Protein AF-G4XTR2-F1 (afdb_monomer_lite)

InterPro domains:
  IPR006477 Variant antigen yir/bir/cir [PF06022] (1-162)
  IPR006477 Variant antigen yir/bir/cir [TIGR01590] (1-118)

pLDDT: mean 75.17, std 20.01, range [33.59, 96.31]

Sequence (164 aa):
NQYPEYGISNLDDFHNTYIKDIKETTDIEGYNAYMDFIEKKQDMMNMDIKDMSKFYASLKSLCDMQTKIDANKSNCASYLEDAQKFVDEYEKLNENYDTKGVSYKKILSTLFNDYDRLRKKCNNFQSFLSMKITQSYVQDSDVTSSSSSIGRKLIPVFLAFAIS

Foldseek 3Di:
DDDPPQPCFFQVSVCVPPPPPPPPDPDPPVVVVVVVVCVVCVVRRPDGVVLVVLCVQLVVLLVVLVVVCVVVVNPNVVSVVSLVSNLVSLVVLCVVVVPDDPSSVVVSLVSVVSSVVSCVSNPHPPPDRPDPPPPPNPPPDPDDDDDDDDDDDDDPPDPDDDDD

Organism: Plasmodium chabaudi chabaudi (NCBI:txid31271)

Secondary structure (DSSP, 8-state):
-PPP-----BHHHHIIIIITT----S-HHHHHHHHHHHHHTHHHHTSBHHHHHHTHHHHHHHHHHHHHHHHTTT-GGGGHHHHHHHHHHHHHHHTTGGGS-HHHHHHHHHHHHHHHHHHHHTT--TTT------GGGGSSS-----------------------

Radius of gyration: 22.76 Å; chains: 1; bounding box: 59×58×71 Å

Structure (mmCIF, N/CA/C/O backbone):
data_AF-G4XTR2-F1
#
_entry.id   AF-G4XTR2-F1
#
loop_
_atom_site.group_PDB
_atom_site.id
_atom_site.type_symbol
_atom_site.label_atom_id
_atom_site.label_alt_id
_atom_site.label_comp_id
_atom_site.label_asym_id
_atom_site.label_entity_id
_atom_site.label_seq_id
_atom_site.pdbx_PDB_ins_code
_atom_site.Cartn_x
_atom_site.Cartn_y
_atom_site.Cartn_z
_atom_site.occupancy
_atom_site.B_iso_or_equiv
_atom_site.auth_seq_id
_atom_site.auth_comp_id
_atom_site.auth_asym_id
_atom_site.auth_atom_id
_atom_site.pdbx_PDB_model_num
ATOM 1 N N . ASN A 1 1 ? 6.887 8.924 -36.329 1.00 35.88 1 ASN A N 1
ATOM 2 C CA . ASN A 1 1 ? 7.778 8.126 -35.467 1.00 35.88 1 ASN A CA 1
ATOM 3 C C . ASN A 1 1 ? 6.994 7.585 -34.294 1.00 35.88 1 ASN A C 1
ATOM 5 O O . ASN A 1 1 ? 6.711 8.320 -33.360 1.00 35.88 1 ASN A O 1
ATOM 9 N N . GLN A 1 2 ? 6.568 6.330 -34.429 1.00 43.69 2 GLN A N 1
ATOM 10 C CA . GLN A 1 2 ? 5.968 5.521 -33.374 1.00 43.69 2 GLN A CA 1
ATOM 11 C C . GLN A 1 2 ? 7.081 5.163 -32.386 1.00 43.69 2 GLN A C 1
ATOM 13 O O . GLN A 1 2 ? 8.040 4.498 -32.774 1.00 43.69 2 GLN A O 1
ATOM 18 N N . TYR A 1 3 ? 6.986 5.624 -31.142 1.00 49.31 3 TYR A N 1
ATOM 19 C CA . TYR A 1 3 ? 7.722 4.966 -30.068 1.00 49.31 3 TYR A CA 1
ATOM 20 C C . TYR A 1 3 ? 7.089 3.581 -29.882 1.00 49.31 3 TYR A C 1
ATOM 22 O O . TYR A 1 3 ? 5.857 3.503 -29.875 1.00 49.31 3 TYR A O 1
ATOM 30 N N . PRO A 1 4 ? 7.874 2.492 -29.790 1.00 48.47 4 PRO A N 1
ATOM 31 C CA . PRO A 1 4 ? 7.316 1.202 -29.419 1.00 48.47 4 PRO A CA 1
ATOM 32 C C . PRO A 1 4 ? 6.615 1.371 -28.072 1.00 48.47 4 PRO A C 1
ATOM 34 O O . PRO A 1 4 ? 7.153 2.009 -27.166 1.00 48.47 4 PRO A O 1
ATOM 37 N N . GLU A 1 5 ? 5.399 0.844 -27.968 1.00 55.62 5 GLU A N 1
ATOM 38 C CA . GLU A 1 5 ? 4.681 0.707 -26.707 1.00 55.62 5 GLU A CA 1
ATOM 39 C C . GLU A 1 5 ? 5.521 -0.236 -25.837 1.00 55.62 5 GLU A C 1
ATOM 41 O O . GLU A 1 5 ? 5.417 -1.459 -25.922 1.00 55.62 5 GLU A O 1
ATOM 46 N N . TYR A 1 6 ? 6.480 0.330 -25.100 1.00 62.03 6 TYR A N 1
ATOM 47 C CA . TYR A 1 6 ? 7.262 -0.410 -24.127 1.00 62.03 6 TYR A CA 1
ATOM 48 C C . TYR A 1 6 ? 6.249 -0.882 -23.094 1.00 62.03 6 TYR A C 1
ATOM 50 O O . TYR A 1 6 ? 5.636 -0.070 -22.402 1.00 62.03 6 TYR A O 1
ATOM 58 N N . GLY A 1 7 ? 5.990 -2.187 -23.069 1.00 78.19 7 GLY A N 1
ATOM 59 C CA . GLY A 1 7 ? 5.080 -2.793 -22.111 1.00 78.19 7 GLY A CA 1
ATOM 60 C C . GLY A 1 7 ? 5.688 -2.683 -20.722 1.00 78.19 7 GLY A C 1
ATOM 61 O O . GLY A 1 7 ? 6.358 -3.607 -20.283 1.00 78.19 7 GLY A O 1
ATOM 62 N N . ILE A 1 8 ? 5.492 -1.541 -20.062 1.00 88.69 8 ILE A N 1
ATOM 63 C CA . ILE A 1 8 ? 5.913 -1.309 -18.681 1.00 88.69 8 ILE A CA 1
ATOM 64 C C . ILE A 1 8 ? 5.133 -2.300 -17.825 1.00 88.69 8 ILE A C 1
ATOM 66 O O . ILE A 1 8 ? 3.930 -2.139 -17.606 1.00 88.69 8 ILE A O 1
ATOM 70 N N . SER A 1 9 ? 5.808 -3.358 -17.393 1.00 91.75 9 SER A N 1
ATOM 71 C CA . SER A 1 9 ? 5.190 -4.433 -16.621 1.00 91.75 9 SER A CA 1
ATOM 72 C C . SER A 1 9 ? 5.361 -4.222 -15.121 1.00 91.75 9 SER A C 1
ATOM 74 O O . SER A 1 9 ? 4.564 -4.723 -14.332 1.00 91.75 9 SER A O 1
ATOM 76 N N . ASN A 1 10 ? 6.373 -3.448 -14.727 1.00 92.56 10 ASN A N 1
ATOM 77 C CA . ASN A 1 10 ? 6.752 -3.197 -13.344 1.00 92.56 10 ASN A CA 1
ATOM 78 C C . ASN A 1 10 ? 7.486 -1.841 -13.208 1.00 92.56 10 ASN A C 1
ATOM 80 O O . ASN A 1 10 ? 7.651 -1.099 -14.181 1.00 92.56 10 ASN A O 1
ATOM 84 N N . LEU A 1 11 ? 7.894 -1.485 -11.987 1.00 91.25 11 LEU A N 1
ATOM 85 C CA . LEU A 1 11 ? 8.552 -0.204 -11.714 1.00 91.25 11 LEU A CA 1
ATOM 86 C C . LEU A 1 11 ? 10.024 -0.185 -12.156 1.00 91.25 11 LEU A C 1
ATOM 88 O O . LEU A 1 11 ? 10.530 0.888 -12.479 1.00 91.25 11 LEU A O 1
ATOM 92 N N . ASP A 1 12 ? 10.695 -1.337 -12.196 1.00 91.88 12 ASP A N 1
ATOM 93 C CA . ASP A 1 12 ? 12.059 -1.460 -12.725 1.00 91.88 12 ASP A CA 1
ATOM 94 C C . ASP A 1 12 ? 12.100 -1.148 -14.232 1.00 91.88 12 ASP A C 1
ATOM 96 O O . ASP A 1 12 ? 12.936 -0.361 -14.677 1.00 91.88 12 ASP A O 1
ATOM 100 N N . ASP A 1 13 ? 11.126 -1.640 -15.006 1.00 92.38 13 ASP A N 1
ATOM 101 C CA . ASP A 1 13 ? 10.960 -1.302 -16.426 1.00 92.38 13 ASP A CA 1
ATOM 102 C C . ASP A 1 13 ? 10.791 0.211 -16.609 1.00 92.38 13 ASP A C 1
ATOM 104 O O . ASP A 1 13 ? 11.450 0.825 -17.453 1.00 92.38 13 ASP A O 1
ATOM 108 N N . PHE A 1 14 ? 9.922 0.828 -15.799 1.00 90.06 14 PHE A N 1
ATOM 109 C CA . PHE A 1 14 ? 9.694 2.272 -15.826 1.00 90.06 14 PHE A CA 1
ATOM 110 C C . PHE A 1 14 ? 10.974 3.046 -15.489 1.00 90.06 14 PHE A C 1
ATOM 112 O O . PHE A 1 14 ? 11.350 3.973 -16.207 1.00 90.06 14 PHE A O 1
ATOM 119 N N . HIS A 1 15 ? 11.658 2.652 -14.414 1.00 89.44 15 HIS A N 1
ATOM 120 C CA . HIS A 1 15 ? 12.893 3.278 -13.959 1.00 89.44 15 HIS A CA 1
ATOM 121 C C . HIS A 1 15 ? 13.989 3.203 -15.030 1.00 89.44 15 HIS A C 1
ATOM 123 O O . HIS A 1 15 ? 14.560 4.233 -15.391 1.00 89.44 15 HIS A O 1
ATOM 129 N N . ASN A 1 16 ? 14.246 2.015 -15.581 1.00 89.69 16 ASN A N 1
ATOM 130 C CA . ASN A 1 16 ? 15.270 1.811 -16.603 1.00 89.69 16 ASN A CA 1
ATOM 131 C C . ASN A 1 16 ? 14.943 2.542 -17.912 1.00 89.69 16 ASN A C 1
ATOM 133 O O . ASN A 1 16 ? 15.855 3.032 -18.569 1.00 89.69 16 ASN A O 1
ATOM 137 N N . THR A 1 17 ? 13.662 2.634 -18.280 1.00 90.00 17 THR A N 1
ATOM 138 C CA . THR A 1 17 ? 13.241 3.267 -19.540 1.00 90.00 17 THR A CA 1
ATOM 139 C C . THR A 1 17 ? 13.265 4.790 -19.459 1.00 90.00 17 THR A C 1
ATOM 141 O O . THR A 1 17 ? 13.661 5.447 -20.419 1.00 90.00 17 THR A O 1
ATOM 144 N N . TYR A 1 18 ? 12.813 5.362 -18.339 1.00 86.88 18 TYR A N 1
ATOM 145 C CA . TYR A 1 18 ? 12.537 6.798 -18.264 1.00 86.88 18 TYR A CA 1
ATOM 146 C C . TYR A 1 18 ? 13.410 7.565 -17.283 1.00 86.88 18 TYR A C 1
ATOM 148 O O . TYR A 1 18 ? 13.540 8.766 -17.470 1.00 86.88 18 TYR A O 1
ATOM 156 N N . ILE A 1 19 ? 13.976 6.932 -16.248 1.00 86.19 19 ILE A N 1
ATOM 157 C CA . ILE A 1 19 ? 14.654 7.648 -15.153 1.00 86.19 19 ILE A CA 1
ATOM 158 C C . ILE A 1 19 ? 16.170 7.465 -15.183 1.00 86.19 19 ILE A C 1
ATOM 160 O O . ILE A 1 19 ? 16.897 8.444 -15.038 1.00 86.19 19 ILE A O 1
ATOM 164 N N . LYS A 1 20 ? 16.654 6.233 -15.360 1.00 84.06 20 LYS A N 1
ATOM 165 C CA . LYS A 1 20 ? 18.072 5.866 -15.211 1.00 84.06 20 LYS A CA 1
ATOM 166 C C . LYS A 1 20 ? 19.032 6.721 -16.044 1.00 84.06 20 LYS A C 1
ATOM 168 O O . LYS A 1 20 ? 20.135 7.018 -15.595 1.00 84.06 20 LYS A O 1
ATOM 173 N N . ASP A 1 21 ? 18.597 7.135 -17.232 1.00 78.69 21 ASP A N 1
ATOM 174 C CA . ASP A 1 21 ? 19.403 7.931 -18.160 1.00 78.69 21 ASP A CA 1
ATOM 175 C C . ASP A 1 21 ? 19.076 9.436 -18.122 1.00 78.69 21 ASP A C 1
ATOM 177 O O . ASP A 1 21 ? 19.620 10.201 -18.924 1.00 78.69 21 ASP A O 1
ATOM 181 N N . ILE A 1 22 ? 18.244 9.901 -17.175 1.00 78.19 22 ILE A N 1
ATOM 182 C CA . ILE A 1 22 ? 18.073 11.334 -16.885 1.00 78.19 22 ILE A CA 1
ATOM 183 C C . ILE A 1 22 ? 19.357 11.828 -16.206 1.00 78.19 22 ILE A C 1
ATOM 185 O O . ILE A 1 22 ? 19.448 11.976 -14.992 1.00 78.19 22 ILE A O 1
ATOM 189 N N . LYS A 1 23 ? 20.388 12.070 -17.013 1.00 62.62 23 LYS A N 1
ATOM 190 C CA . LYS A 1 23 ? 21.720 12.500 -16.570 1.00 62.62 23 LYS A CA 1
ATOM 191 C C . LYS A 1 23 ? 21.855 14.021 -16.420 1.00 62.62 23 LYS A C 1
ATOM 193 O O . LYS A 1 23 ? 22.968 14.532 -16.335 1.00 62.62 23 LYS A O 1
ATOM 198 N N . GLU A 1 24 ? 20.736 14.743 -16.391 1.00 64.81 24 GLU A N 1
ATOM 199 C CA . GLU A 1 24 ? 20.673 16.209 -16.309 1.00 64.81 24 GLU A CA 1
ATOM 200 C C . GLU A 1 24 ? 20.081 16.707 -14.982 1.00 64.81 24 GLU A C 1
ATOM 202 O O . GLU A 1 24 ? 19.228 17.593 -14.961 1.00 64.81 24 GLU A O 1
ATOM 207 N N . THR A 1 25 ? 20.524 16.177 -13.842 1.00 61.62 25 THR A N 1
ATOM 208 C CA . THR A 1 25 ? 20.221 16.825 -12.560 1.00 61.62 25 THR A CA 1
ATOM 209 C C . THR A 1 25 ? 21.447 17.573 -12.060 1.00 61.62 25 THR A C 1
ATOM 211 O O . THR A 1 25 ? 22.511 17.009 -11.821 1.00 61.62 25 THR A O 1
ATOM 214 N N . THR A 1 26 ? 21.287 18.879 -11.855 1.00 66.00 26 THR A N 1
ATOM 215 C CA . THR A 1 26 ? 22.239 19.735 -11.128 1.00 66.00 26 THR A CA 1
ATOM 216 C C . THR A 1 26 ? 22.457 19.278 -9.676 1.00 66.00 26 THR A C 1
ATOM 218 O O . THR A 1 26 ? 23.334 19.800 -8.997 1.00 66.00 26 THR A O 1
ATOM 221 N N . ASP A 1 27 ? 21.660 18.311 -9.211 1.00 82.19 27 ASP A N 1
ATOM 222 C CA . ASP A 1 27 ? 21.734 17.653 -7.911 1.00 82.19 27 ASP A CA 1
ATOM 223 C C . ASP A 1 27 ? 22.167 16.182 -8.068 1.00 82.19 27 ASP A C 1
ATOM 225 O O . ASP A 1 27 ? 21.360 15.288 -8.339 1.00 82.19 27 ASP A O 1
ATOM 229 N N . ILE A 1 28 ? 23.475 15.951 -7.935 1.00 83.88 28 ILE A N 1
ATOM 230 C CA . ILE A 1 28 ? 24.102 14.620 -7.992 1.00 83.88 28 ILE A CA 1
ATOM 231 C C . ILE A 1 28 ? 23.821 13.828 -6.705 1.00 83.88 28 ILE A C 1
ATOM 233 O O . ILE A 1 28 ? 23.720 12.602 -6.742 1.00 83.88 28 ILE A O 1
ATOM 237 N N . GLU A 1 29 ? 23.688 14.510 -5.564 1.00 87.81 29 GLU A N 1
ATOM 238 C CA . GLU A 1 29 ? 23.471 13.867 -4.266 1.00 87.81 29 GLU A CA 1
ATOM 239 C C . GLU A 1 29 ? 22.076 13.243 -4.200 1.00 87.81 29 GLU A C 1
ATOM 241 O O . GLU A 1 29 ? 21.947 12.061 -3.873 1.00 87.81 29 GLU A O 1
ATOM 246 N N . GLY A 1 30 ? 21.048 13.991 -4.614 1.00 86.50 30 GLY A N 1
ATOM 247 C CA . GLY A 1 30 ? 19.682 13.481 -4.721 1.00 86.50 30 GLY A CA 1
ATOM 248 C C . GLY A 1 30 ? 19.563 12.306 -5.694 1.00 86.50 30 GLY A C 1
ATOM 249 O O . GLY A 1 30 ? 18.902 11.313 -5.383 1.00 86.50 30 GLY A O 1
ATOM 250 N N . TYR A 1 31 ? 20.254 12.372 -6.838 1.00 85.69 31 TYR A N 1
ATOM 251 C CA . TYR A 1 31 ? 20.285 11.272 -7.805 1.00 85.69 31 TYR A CA 1
ATOM 252 C C . TYR A 1 31 ? 20.903 10.001 -7.207 1.00 85.69 31 TYR A C 1
ATOM 254 O O . TYR A 1 31 ? 20.300 8.931 -7.279 1.00 85.69 31 TYR A O 1
ATOM 262 N N . ASN A 1 32 ? 22.068 10.110 -6.562 1.00 87.50 32 ASN A N 1
ATOM 263 C CA . ASN A 1 32 ? 22.723 8.958 -5.941 1.00 87.50 32 ASN A CA 1
ATOM 264 C C . ASN A 1 32 ? 21.865 8.358 -4.818 1.00 87.50 32 ASN A C 1
ATOM 266 O O . ASN A 1 32 ? 21.692 7.144 -4.766 1.00 87.50 32 ASN A O 1
ATOM 270 N N . ALA A 1 33 ? 21.255 9.191 -3.968 1.00 90.62 33 ALA A N 1
ATOM 271 C CA . ALA A 1 33 ? 20.358 8.722 -2.912 1.00 90.62 33 ALA A CA 1
ATOM 272 C C . ALA A 1 33 ? 19.135 7.971 -3.470 1.00 90.62 33 ALA A C 1
ATOM 274 O O . ALA A 1 33 ? 18.691 6.974 -2.892 1.00 90.62 33 ALA A O 1
ATOM 275 N N . TYR A 1 34 ? 18.597 8.428 -4.602 1.00 89.62 34 TYR A N 1
ATOM 276 C CA . TYR A 1 34 ? 17.522 7.744 -5.310 1.00 89.62 34 TYR A CA 1
ATOM 277 C C . TYR A 1 34 ? 17.976 6.392 -5.884 1.00 89.62 34 TYR A C 1
ATOM 279 O O . TYR A 1 34 ? 17.297 5.389 -5.663 1.00 89.62 34 TYR A O 1
ATOM 287 N N . MET A 1 35 ? 19.128 6.338 -6.560 1.00 88.31 35 MET A N 1
ATOM 288 C CA . MET A 1 35 ? 19.676 5.088 -7.106 1.00 88.31 35 MET A CA 1
ATOM 289 C C . MET A 1 35 ? 19.954 4.057 -6.004 1.00 88.31 35 MET A C 1
ATOM 291 O O . MET A 1 35 ? 19.544 2.903 -6.125 1.00 88.31 35 MET A O 1
ATOM 295 N N . ASP A 1 36 ? 20.543 4.486 -4.887 1.00 92.00 36 ASP A N 1
ATOM 296 C CA . ASP A 1 36 ? 20.763 3.642 -3.708 1.00 92.00 36 ASP A CA 1
ATOM 297 C C . ASP A 1 36 ? 19.446 3.093 -3.136 1.00 92.00 36 ASP A C 1
ATOM 299 O O . ASP A 1 36 ? 19.387 1.976 -2.612 1.00 92.00 36 ASP A O 1
ATOM 303 N N . PHE A 1 37 ? 18.373 3.889 -3.179 1.00 91.50 37 PHE A N 1
ATOM 304 C CA . PHE A 1 37 ? 17.055 3.465 -2.712 1.00 91.50 37 PHE A CA 1
ATOM 305 C C . PHE A 1 37 ? 16.432 2.419 -3.641 1.00 91.50 37 PHE A C 1
ATOM 307 O O . PHE A 1 37 ? 15.902 1.419 -3.151 1.00 91.50 37 PHE A O 1
ATOM 314 N N . ILE A 1 38 ? 16.520 2.635 -4.956 1.00 91.06 38 ILE A N 1
ATOM 315 C CA . ILE A 1 38 ? 16.087 1.700 -6.006 1.00 91.06 38 ILE A CA 1
ATOM 316 C C . ILE A 1 38 ? 16.780 0.349 -5.820 1.00 91.06 38 ILE A C 1
ATOM 318 O O . ILE A 1 38 ? 16.104 -0.671 -5.678 1.00 91.06 38 ILE A O 1
ATOM 322 N N . GLU A 1 39 ? 18.107 0.342 -5.693 1.00 90.38 39 GLU A N 1
ATOM 323 C CA . GLU A 1 39 ? 18.893 -0.882 -5.512 1.00 90.38 39 GLU A CA 1
ATOM 324 C C . GLU A 1 39 ? 18.461 -1.664 -4.257 1.00 90.38 39 GLU A C 1
ATOM 326 O O . GLU A 1 39 ? 18.236 -2.873 -4.301 1.00 90.38 39 GLU A O 1
ATOM 331 N N . LYS A 1 40 ? 18.214 -0.970 -3.137 1.00 92.38 40 LYS A N 1
ATOM 332 C CA . LYS A 1 40 ? 17.742 -1.593 -1.882 1.00 92.38 40 LYS A CA 1
ATOM 333 C C . LYS A 1 40 ? 16.297 -2.098 -1.934 1.00 92.38 40 LYS A C 1
ATOM 335 O O . LYS A 1 40 ? 15.866 -2.810 -1.020 1.00 92.38 40 LYS A O 1
ATOM 340 N N . LYS A 1 41 ? 15.511 -1.689 -2.931 1.00 89.44 41 LYS A N 1
ATOM 341 C CA . LYS A 1 41 ? 14.081 -2.010 -3.063 1.00 89.44 41 LYS A CA 1
ATOM 342 C C . LYS A 1 41 ? 13.768 -2.847 -4.298 1.00 89.44 41 LYS A C 1
ATOM 344 O O . LYS A 1 41 ? 12.589 -3.017 -4.602 1.00 89.44 41 LYS A O 1
ATOM 349 N N . GLN A 1 42 ? 14.778 -3.432 -4.937 1.00 87.56 42 GLN A N 1
ATOM 350 C CA . GLN A 1 42 ? 14.654 -4.180 -6.189 1.00 87.56 42 GLN A CA 1
ATOM 351 C C . GLN A 1 42 ? 13.523 -5.229 -6.180 1.00 87.56 42 GLN A C 1
ATOM 353 O O . GLN A 1 42 ? 12.714 -5.274 -7.105 1.00 87.56 42 GLN A O 1
ATOM 358 N N . ASP A 1 43 ? 13.363 -5.987 -5.088 1.00 85.25 43 ASP A N 1
ATOM 359 C CA . ASP A 1 43 ? 12.277 -6.972 -4.928 1.00 85.25 43 ASP A CA 1
ATOM 360 C C . ASP A 1 43 ? 10.863 -6.377 -5.052 1.00 85.25 43 ASP A C 1
ATOM 362 O O . ASP A 1 43 ? 9.919 -7.067 -5.442 1.00 85.25 43 ASP A O 1
ATOM 366 N N . MET A 1 44 ? 10.688 -5.112 -4.661 1.00 89.12 44 MET A N 1
ATOM 367 C CA . MET A 1 44 ? 9.429 -4.379 -4.808 1.00 89.12 44 MET A CA 1
ATOM 368 C C . MET A 1 44 ? 9.309 -3.755 -6.198 1.00 89.12 44 MET A C 1
ATOM 370 O O . MET A 1 44 ? 8.200 -3.649 -6.709 1.00 89.12 44 MET A O 1
ATOM 374 N N . MET A 1 45 ? 10.426 -3.363 -6.815 1.00 90.50 45 MET A N 1
ATOM 375 C CA . MET A 1 45 ? 10.435 -2.759 -8.151 1.00 90.50 45 MET A CA 1
ATOM 376 C C . MET A 1 45 ? 10.051 -3.745 -9.246 1.00 90.50 45 MET A C 1
ATOM 378 O O . MET A 1 45 ? 9.359 -3.367 -10.185 1.00 90.50 45 MET A O 1
ATOM 382 N N . ASN A 1 46 ? 10.425 -5.010 -9.065 1.00 91.25 46 ASN A N 1
ATOM 383 C CA . ASN A 1 46 ? 10.102 -6.109 -9.973 1.00 91.25 46 ASN A CA 1
ATOM 384 C C . ASN A 1 46 ? 8.659 -6.627 -9.828 1.00 91.25 46 ASN A C 1
ATOM 386 O O . ASN A 1 46 ? 8.269 -7.567 -10.518 1.00 91.25 46 ASN A O 1
ATOM 390 N N . MET A 1 47 ? 7.861 -6.073 -8.908 1.00 91.50 47 MET A N 1
ATOM 391 C CA . MET A 1 47 ? 6.463 -6.471 -8.744 1.00 91.50 47 MET A CA 1
ATOM 392 C C . MET A 1 47 ? 5.633 -6.031 -9.951 1.00 91.50 47 MET A C 1
ATOM 394 O O . MET A 1 47 ? 5.725 -4.882 -10.377 1.00 91.50 47 MET A O 1
ATOM 398 N N . ASP A 1 48 ? 4.771 -6.926 -10.443 1.00 90.88 48 ASP A N 1
ATOM 399 C CA . ASP A 1 48 ? 3.826 -6.604 -11.513 1.00 90.88 48 ASP A CA 1
ATOM 400 C C . ASP A 1 48 ? 2.994 -5.369 -11.138 1.00 90.88 48 ASP A C 1
ATOM 402 O O . ASP A 1 48 ? 2.434 -5.270 -10.040 1.00 90.88 48 ASP A O 1
ATOM 406 N N . ILE A 1 49 ? 2.910 -4.412 -12.058 1.00 90.38 49 ILE A N 1
ATOM 407 C CA . ILE A 1 49 ? 2.260 -3.124 -11.827 1.00 90.38 49 ILE A CA 1
ATOM 408 C C . ILE A 1 49 ? 0.771 -3.276 -11.489 1.00 90.38 49 ILE A C 1
ATOM 410 O O . ILE A 1 49 ? 0.229 -2.475 -10.726 1.00 90.38 49 ILE A O 1
ATOM 414 N N . LYS A 1 50 ? 0.102 -4.330 -11.977 1.00 89.88 50 LYS A N 1
ATOM 415 C CA . LYS A 1 50 ? -1.286 -4.643 -11.613 1.00 89.88 50 LYS A CA 1
ATOM 416 C C . LYS A 1 50 ? -1.370 -5.092 -10.165 1.00 89.88 50 LYS A C 1
ATOM 418 O O . LYS A 1 50 ? -2.285 -4.661 -9.469 1.00 89.88 50 LYS A O 1
ATOM 423 N N . ASP A 1 51 ? -0.434 -5.910 -9.690 1.00 90.75 51 ASP A N 1
ATOM 424 C CA . ASP A 1 51 ? -0.376 -6.295 -8.278 1.00 90.75 51 ASP A CA 1
ATOM 425 C C . ASP A 1 51 ? -0.026 -5.104 -7.384 1.00 90.75 51 ASP A C 1
ATOM 427 O O . ASP A 1 51 ? -0.682 -4.901 -6.362 1.00 90.75 51 ASP A O 1
ATOM 431 N N . MET A 1 52 ? 0.920 -4.262 -7.805 1.00 90.75 52 MET A N 1
ATOM 432 C CA . MET A 1 52 ? 1.288 -3.047 -7.080 1.00 90.75 52 MET A CA 1
ATOM 433 C C . MET A 1 52 ? 0.115 -2.055 -6.989 1.00 90.75 52 MET A C 1
ATOM 435 O O . MET A 1 52 ? -0.131 -1.479 -5.928 1.00 90.75 52 MET A O 1
ATOM 439 N N . SER A 1 53 ? -0.665 -1.901 -8.065 1.00 91.56 53 SER A N 1
ATOM 440 C CA . SER A 1 53 ? -1.811 -0.981 -8.105 1.00 91.56 53 SER A CA 1
ATOM 441 C C . SER A 1 53 ? -2.913 -1.321 -7.095 1.00 91.56 53 SER A C 1
ATOM 443 O O . SER A 1 53 ? -3.606 -0.420 -6.623 1.00 91.56 53 SER A O 1
ATOM 445 N N . LYS A 1 54 ? -3.041 -2.595 -6.691 1.00 93.00 54 LYS A N 1
ATOM 446 C CA . LYS A 1 54 ? -4.052 -3.036 -5.714 1.00 93.00 54 LYS A CA 1
ATOM 447 C C . LYS A 1 54 ? -3.871 -2.347 -4.361 1.00 93.00 54 LYS A C 1
ATOM 449 O O . LYS A 1 54 ? -4.852 -2.021 -3.703 1.00 93.00 54 LYS A O 1
ATOM 454 N N . PHE A 1 55 ? -2.630 -2.063 -3.967 1.00 94.69 55 PHE A N 1
ATOM 455 C CA . PHE A 1 55 ? -2.320 -1.440 -2.678 1.00 94.69 55 PHE A CA 1
ATOM 456 C C . PHE A 1 55 ? -2.689 0.045 -2.596 1.00 94.69 55 PHE A C 1
ATOM 458 O O . PHE A 1 55 ? -2.739 0.596 -1.495 1.00 94.69 55 PHE A O 1
ATO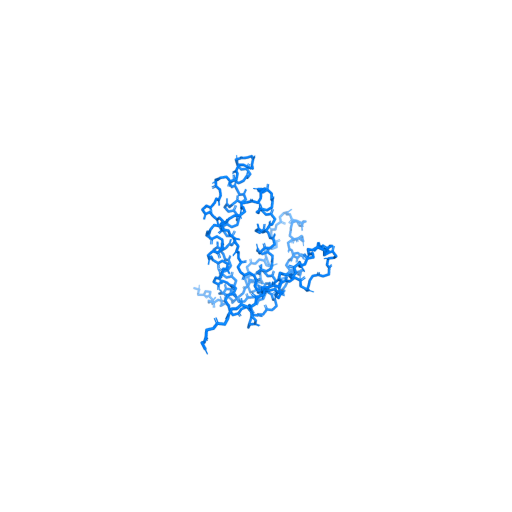M 465 N N . TYR A 1 56 ? -2.933 0.706 -3.733 1.00 95.44 56 TYR A N 1
ATOM 466 C CA . TYR A 1 56 ? -3.114 2.155 -3.781 1.00 95.44 56 TYR A CA 1
ATOM 467 C C . TYR A 1 56 ? -4.292 2.630 -2.927 1.00 95.44 56 TYR A C 1
ATOM 469 O O . TYR A 1 56 ? -4.160 3.621 -2.213 1.00 95.44 56 TYR A O 1
ATOM 477 N N . ALA A 1 57 ? -5.420 1.915 -2.953 1.00 95.69 57 ALA A N 1
ATOM 478 C CA . ALA A 1 57 ? -6.610 2.306 -2.202 1.00 95.69 57 ALA A CA 1
ATOM 479 C C . ALA A 1 57 ? -6.352 2.301 -0.683 1.00 95.69 57 ALA A C 1
ATOM 481 O O . ALA A 1 57 ? -6.567 3.317 -0.021 1.00 95.69 57 ALA A O 1
ATOM 482 N N . SER A 1 58 ? -5.790 1.210 -0.147 1.00 94.69 58 SER A N 1
ATOM 483 C CA . SER A 1 58 ? -5.414 1.116 1.270 1.00 94.69 58 SER A CA 1
ATOM 484 C C . SER A 1 58 ? -4.339 2.133 1.652 1.00 94.69 58 SER A C 1
ATOM 486 O O . SER A 1 58 ? -4.458 2.792 2.684 1.00 94.69 58 SER A O 1
ATOM 488 N N . LEU A 1 59 ? -3.304 2.308 0.822 1.00 96.31 59 LEU A N 1
ATOM 489 C CA . LEU A 1 59 ? -2.255 3.301 1.071 1.00 96.31 59 LEU A CA 1
ATOM 490 C C . LEU A 1 59 ? -2.830 4.721 1.118 1.00 96.31 59 LEU A C 1
ATOM 492 O O . LEU A 1 59 ? -2.502 5.487 2.019 1.00 96.31 59 LEU A O 1
ATOM 496 N N . LYS A 1 60 ? -3.723 5.063 0.185 1.00 96.12 60 LYS A N 1
ATOM 497 C CA . LYS A 1 60 ? -4.381 6.369 0.149 1.00 96.12 60 LYS A CA 1
ATOM 498 C C . LYS A 1 60 ? -5.175 6.617 1.430 1.00 96.12 60 LYS A C 1
ATOM 500 O O . LYS A 1 60 ? -5.006 7.669 2.037 1.00 96.12 60 LYS A O 1
ATOM 505 N N . SER A 1 61 ? -5.982 5.653 1.876 1.00 94.38 61 SER A N 1
ATOM 506 C CA . SER A 1 61 ? -6.722 5.773 3.139 1.00 94.38 61 SER A CA 1
ATOM 507 C C . SER A 1 61 ? -5.793 5.957 4.342 1.00 94.38 61 SER A C 1
ATOM 509 O O . SER A 1 61 ? -6.082 6.760 5.226 1.00 94.38 61 SER A O 1
ATOM 511 N N . LEU A 1 62 ? -4.645 5.273 4.361 1.00 92.88 62 LEU A N 1
ATOM 512 C CA . LEU A 1 62 ? -3.624 5.440 5.396 1.00 92.88 62 LEU A CA 1
ATOM 513 C C . LEU A 1 62 ? -3.030 6.858 5.411 1.00 92.88 62 LEU A C 1
ATOM 515 O O . LEU A 1 62 ? -2.899 7.465 6.476 1.00 92.88 62 LEU A O 1
ATOM 519 N N . CYS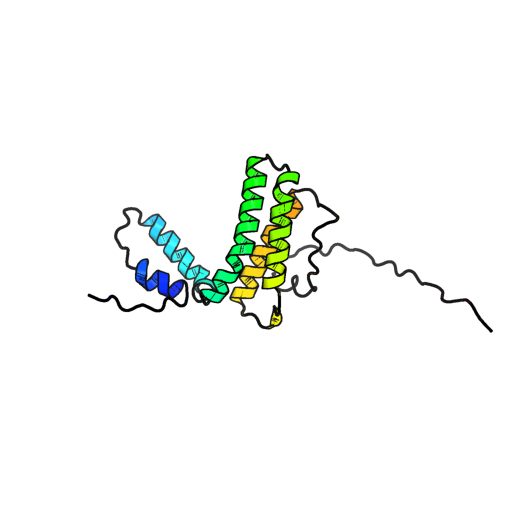 A 1 63 ? -2.709 7.404 4.238 1.00 94.12 63 CYS A N 1
ATOM 520 C CA . CYS A 1 63 ? -2.237 8.779 4.101 1.00 94.12 63 CYS A CA 1
ATOM 521 C C . CYS A 1 63 ? -3.309 9.794 4.519 1.00 94.12 63 CYS A C 1
ATOM 523 O O . CYS A 1 63 ? -2.995 10.711 5.276 1.00 94.12 63 CYS A O 1
ATOM 525 N N . ASP A 1 64 ? -4.563 9.603 4.097 1.00 92.44 64 ASP A N 1
ATOM 526 C CA . ASP A 1 64 ? -5.688 10.469 4.468 1.00 92.44 64 ASP A CA 1
ATOM 527 C C . ASP A 1 64 ? -5.851 10.520 6.004 1.00 92.44 64 ASP A C 1
ATOM 529 O O . ASP A 1 64 ? -5.971 11.607 6.580 1.00 92.44 64 ASP A O 1
ATOM 533 N N . MET A 1 65 ? -5.744 9.368 6.688 1.00 89.19 65 MET A N 1
ATOM 534 C CA . MET A 1 65 ? -5.739 9.303 8.157 1.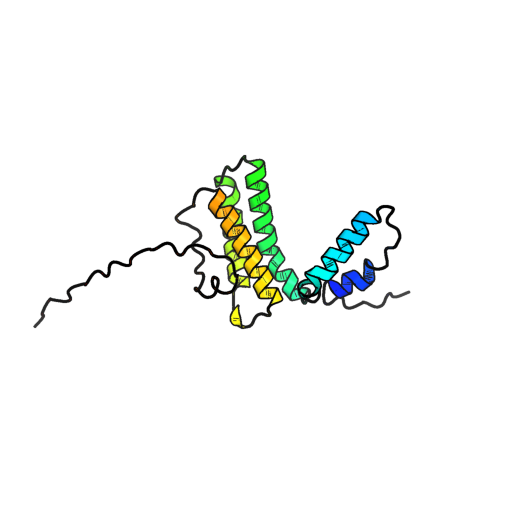00 89.19 65 MET A CA 1
ATOM 535 C C . MET A 1 65 ? -4.601 10.128 8.767 1.00 89.19 65 MET A C 1
ATOM 537 O O . MET A 1 65 ? -4.844 10.948 9.655 1.00 89.19 65 MET A O 1
ATOM 541 N N . GLN A 1 66 ? -3.364 9.927 8.301 1.00 88.12 66 GLN A N 1
ATOM 542 C CA . GLN A 1 66 ? -2.187 10.636 8.811 1.00 88.12 66 GLN A CA 1
ATOM 543 C C . GLN A 1 66 ? -2.323 12.155 8.609 1.00 88.12 66 GLN A C 1
ATOM 545 O O . GLN A 1 66 ? -2.137 12.912 9.559 1.00 88.12 66 GLN A O 1
ATOM 550 N N . THR A 1 67 ? -2.749 12.605 7.423 1.00 90.12 67 THR A N 1
ATOM 551 C CA . THR A 1 67 ? -2.975 14.029 7.128 1.00 90.12 67 THR A CA 1
ATOM 552 C C . THR A 1 67 ? -4.017 14.652 8.058 1.00 90.12 67 THR A C 1
ATOM 554 O O . THR A 1 67 ? -3.799 15.747 8.579 1.00 90.12 67 THR A O 1
ATOM 557 N N . LYS A 1 68 ? -5.139 13.967 8.315 1.00 87.12 68 LYS A N 1
ATOM 558 C CA . LYS A 1 68 ? -6.177 14.473 9.230 1.00 87.12 68 LYS A CA 1
ATOM 559 C C . LYS A 1 68 ? -5.708 14.509 10.686 1.00 87.12 68 LYS A C 1
ATOM 561 O O . LYS A 1 68 ? -6.045 15.451 11.404 1.00 87.12 68 LYS A O 1
ATOM 566 N N . ILE A 1 69 ? -4.921 13.523 11.119 1.00 82.44 69 ILE A N 1
ATOM 567 C CA . ILE A 1 69 ? -4.314 13.487 12.459 1.00 82.44 69 ILE A CA 1
ATOM 568 C C . ILE A 1 69 ? -3.373 14.679 12.657 1.00 82.44 69 ILE A C 1
ATOM 570 O O . ILE A 1 69 ? -3.479 15.372 13.674 1.00 82.44 69 ILE A O 1
ATOM 574 N N . ASP A 1 70 ? -2.506 14.944 11.679 1.00 84.00 70 ASP A N 1
ATOM 575 C CA . ASP A 1 70 ? -1.539 16.043 11.732 1.00 84.00 70 ASP A CA 1
ATOM 576 C C . ASP A 1 70 ? -2.240 17.410 11.720 1.00 84.00 70 ASP A C 1
ATOM 578 O O . ASP A 1 70 ? -1.902 18.291 12.513 1.00 84.00 70 ASP A O 1
ATOM 582 N N . ALA A 1 71 ? -3.280 17.572 10.894 1.00 84.69 71 ALA A N 1
ATOM 583 C CA . ALA A 1 71 ? -4.066 18.804 10.825 1.00 84.69 71 ALA A CA 1
ATOM 584 C C . ALA A 1 71 ? -4.849 19.093 12.119 1.00 84.69 71 ALA A C 1
ATOM 586 O O . ALA A 1 71 ? -4.947 20.244 12.548 1.00 84.69 71 ALA A O 1
ATOM 587 N N . ASN A 1 72 ? -5.388 18.058 12.769 1.00 76.19 72 ASN A N 1
ATOM 588 C CA . ASN A 1 72 ? -6.280 18.206 13.921 1.00 76.19 72 ASN A CA 1
ATOM 589 C C . ASN A 1 72 ? -5.595 17.980 15.278 1.00 76.19 72 ASN A C 1
ATOM 591 O O . ASN A 1 72 ? -6.279 17.664 16.254 1.00 76.19 72 ASN A O 1
ATOM 595 N N . LYS A 1 73 ? -4.264 18.136 15.365 1.00 72.62 73 LYS A N 1
ATOM 596 C CA . LYS A 1 73 ? -3.478 17.967 16.608 1.00 72.62 73 LYS A CA 1
ATOM 597 C C . LYS A 1 73 ? -3.814 16.664 17.349 1.00 72.62 73 LYS A C 1
ATOM 599 O O . LYS A 1 73 ? -4.016 16.670 18.563 1.00 72.62 73 LYS A O 1
ATOM 604 N N . SER A 1 74 ? -3.915 15.559 16.613 1.00 70.00 74 SER A N 1
ATOM 605 C CA . SER A 1 74 ? -4.276 14.242 17.158 1.00 70.00 74 SER A CA 1
ATOM 606 C C . SER A 1 74 ? -5.727 14.103 17.643 1.00 70.00 74 SER A C 1
ATOM 608 O O . SER A 1 74 ? -6.019 13.207 18.433 1.00 70.00 74 SER A O 1
ATOM 610 N N . ASN A 1 75 ? -6.671 14.931 17.173 1.00 73.19 75 ASN A N 1
ATOM 611 C CA . ASN A 1 75 ? -8.095 14.646 17.371 1.00 73.19 75 ASN A CA 1
ATOM 612 C C . ASN A 1 75 ? -8.544 13.494 16.464 1.00 73.19 75 ASN A C 1
ATOM 614 O O . ASN A 1 75 ? -8.755 13.634 15.252 1.00 73.19 75 ASN A O 1
ATOM 618 N N . CYS A 1 76 ? -8.747 12.354 17.109 1.00 74.31 76 CYS A N 1
ATOM 619 C CA . CYS A 1 76 ? -8.944 11.088 16.446 1.00 74.31 76 CYS A CA 1
ATOM 620 C C . CYS A 1 76 ? -10.373 10.821 15.935 1.00 74.31 76 CYS A C 1
ATOM 622 O O . CYS A 1 76 ? -10.608 9.832 15.250 1.00 74.31 76 CYS A O 1
ATOM 624 N N . ALA A 1 77 ? -11.326 11.720 16.198 1.00 73.12 77 ALA A N 1
ATOM 625 C CA . ALA A 1 77 ? -12.682 11.609 15.653 1.00 73.12 77 ALA A CA 1
ATOM 626 C C . ALA A 1 77 ? -12.733 11.825 14.127 1.00 73.12 77 ALA A C 1
ATOM 628 O O . ALA A 1 77 ? -13.615 11.305 13.450 1.00 73.12 77 ALA A O 1
ATOM 629 N N . SER A 1 78 ? -11.780 12.588 13.581 1.00 71.31 78 SER A N 1
ATOM 630 C CA . SER A 1 78 ? -11.807 13.058 12.190 1.00 71.31 78 SER A CA 1
ATOM 631 C C . SER A 1 78 ? -11.370 12.029 11.138 1.00 71.31 78 SER A C 1
ATOM 633 O O . SER A 1 78 ? -11.642 12.234 9.957 1.00 71.31 78 SER A O 1
ATOM 635 N N . TYR A 1 79 ? -10.727 10.926 11.536 1.00 80.56 79 TYR A N 1
ATOM 636 C CA . TYR A 1 79 ? -10.183 9.932 10.598 1.00 80.56 79 TYR A CA 1
ATOM 637 C C . TYR A 1 79 ? -10.952 8.602 10.576 1.00 80.56 79 TYR A C 1
ATOM 639 O O . TYR A 1 79 ? -10.575 7.699 9.834 1.00 80.56 79 TYR A O 1
ATOM 647 N N . LEU A 1 80 ? -12.030 8.461 11.360 1.00 81.12 80 LEU A N 1
ATOM 648 C CA . LEU A 1 80 ? -12.791 7.206 11.478 1.00 81.12 80 LEU A CA 1
ATOM 649 C C . LEU A 1 80 ? -13.257 6.649 10.132 1.00 81.12 80 LEU A C 1
ATOM 651 O O . LEU A 1 80 ? -13.156 5.450 9.886 1.00 81.12 80 LEU A O 1
ATOM 655 N N . GLU A 1 81 ? -13.731 7.528 9.255 1.00 86.19 81 GLU A N 1
ATOM 656 C CA . GLU A 1 81 ? -14.169 7.155 7.912 1.00 86.19 81 GLU A CA 1
ATOM 657 C C . GLU A 1 81 ? -13.021 6.556 7.082 1.00 86.19 81 GLU A C 1
ATOM 659 O O . GLU 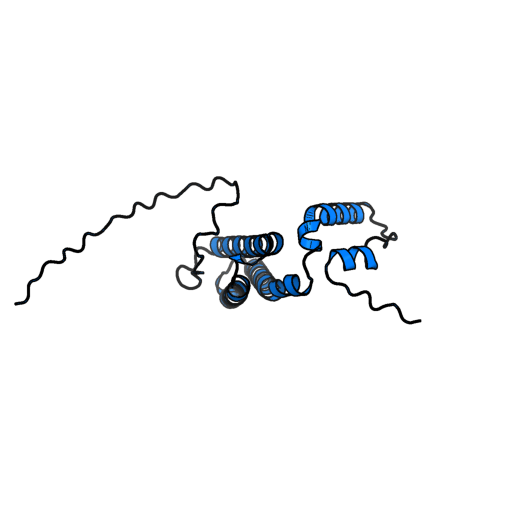A 1 81 ? -13.207 5.561 6.387 1.00 86.19 81 GLU A O 1
ATOM 664 N N . ASP A 1 82 ? -11.816 7.120 7.183 1.00 89.19 82 ASP A N 1
ATOM 665 C CA . ASP A 1 82 ? -10.655 6.627 6.440 1.00 89.19 82 ASP A CA 1
ATOM 666 C C . ASP A 1 82 ? -10.090 5.346 7.059 1.00 89.19 82 ASP A C 1
ATOM 668 O O . ASP A 1 82 ? -9.590 4.488 6.336 1.00 89.19 82 ASP A O 1
ATOM 672 N N . ALA A 1 83 ? -10.210 5.178 8.379 1.00 87.62 83 ALA A N 1
ATOM 673 C CA . ALA A 1 83 ? -9.848 3.936 9.054 1.00 87.62 83 ALA A CA 1
ATOM 674 C C . ALA A 1 83 ? -10.746 2.773 8.624 1.00 87.62 83 ALA A C 1
ATOM 676 O O . ALA A 1 83 ? -10.245 1.674 8.388 1.00 87.62 83 ALA A O 1
ATOM 677 N N . GLN A 1 84 ? -12.049 3.022 8.460 1.00 88.06 84 GLN A N 1
ATOM 678 C CA . GLN A 1 84 ? -12.964 2.024 7.911 1.00 88.06 84 GLN A CA 1
ATOM 679 C C . GLN A 1 84 ? -12.601 1.682 6.461 1.00 88.06 84 GLN A C 1
ATOM 681 O O . GLN A 1 84 ? -12.431 0.509 6.147 1.00 88.06 84 GLN A O 1
ATOM 686 N N . LYS A 1 85 ? -12.377 2.692 5.605 1.00 92.56 85 LYS A N 1
ATOM 687 C CA . LYS A 1 85 ? -11.932 2.471 4.215 1.00 92.56 85 LYS A CA 1
ATOM 688 C C . LYS A 1 85 ? -10.633 1.669 4.150 1.00 92.56 85 LYS A C 1
ATOM 690 O O . LYS A 1 85 ? -10.516 0.765 3.331 1.00 92.56 85 LYS A O 1
ATOM 695 N N . PHE A 1 86 ? -9.670 1.968 5.025 1.00 92.81 86 PHE A N 1
ATOM 696 C CA . PHE A 1 86 ? -8.431 1.203 5.103 1.00 92.81 86 PHE A CA 1
ATOM 697 C C . PHE A 1 86 ? -8.705 -0.271 5.400 1.00 92.81 86 PHE A C 1
ATOM 699 O O . PHE A 1 86 ? -8.169 -1.119 4.695 1.00 92.81 86 PHE A O 1
ATOM 706 N N . VAL A 1 87 ? -9.522 -0.575 6.417 1.00 90.75 87 VAL A N 1
ATOM 707 C CA . VAL A 1 87 ? -9.835 -1.961 6.791 1.00 90.75 87 VAL A CA 1
ATOM 708 C C . VAL A 1 87 ? -10.550 -2.686 5.656 1.00 90.75 87 VAL A C 1
ATOM 710 O O . VAL A 1 87 ? -10.114 -3.774 5.289 1.00 90.75 87 VAL A O 1
ATOM 713 N N . ASP A 1 88 ? -11.557 -2.065 5.043 1.00 91.38 88 ASP A N 1
ATOM 714 C CA . ASP A 1 88 ? -12.318 -2.671 3.947 1.00 91.38 88 ASP A CA 1
ATOM 715 C C . ASP A 1 88 ? -11.423 -2.992 2.738 1.00 91.38 88 ASP A C 1
ATOM 717 O O . ASP A 1 88 ? -11.518 -4.068 2.148 1.00 91.38 88 ASP A O 1
ATOM 721 N N . GLU A 1 89 ? -10.527 -2.076 2.356 1.00 93.88 89 GLU A N 1
ATOM 722 C CA . GLU A 1 89 ? -9.595 -2.312 1.249 1.00 93.88 89 GLU A CA 1
ATOM 723 C C . GLU A 1 89 ? -8.487 -3.300 1.631 1.00 93.88 89 GLU A C 1
ATOM 725 O O . GLU A 1 89 ? -8.097 -4.145 0.825 1.00 93.88 89 GLU A O 1
ATOM 730 N N . TYR A 1 90 ? -7.997 -3.248 2.871 1.00 92.56 90 TYR A N 1
ATOM 731 C CA . TYR A 1 90 ? -6.979 -4.175 3.352 1.00 92.56 90 TYR A CA 1
ATOM 732 C C . TYR A 1 90 ? -7.499 -5.616 3.383 1.00 92.56 90 TYR A C 1
ATOM 734 O O . TYR A 1 90 ? -6.772 -6.532 3.000 1.00 92.56 90 TYR A O 1
ATOM 742 N N . GLU A 1 91 ? -8.740 -5.845 3.821 1.00 91.06 91 GLU A N 1
ATOM 743 C CA . GLU A 1 91 ? -9.326 -7.188 3.863 1.00 91.06 91 GLU A CA 1
ATOM 744 C C . GLU A 1 91 ? -9.339 -7.832 2.473 1.00 91.06 91 GLU A C 1
ATOM 746 O O . GLU A 1 91 ? -8.890 -8.971 2.341 1.00 91.06 91 GLU A O 1
ATOM 751 N N . LYS A 1 92 ? -9.698 -7.072 1.428 1.00 91.88 92 LYS A N 1
ATOM 752 C CA . LYS A 1 92 ? -9.615 -7.523 0.026 1.00 91.88 92 LYS A CA 1
ATOM 753 C C . LYS A 1 92 ? -8.184 -7.876 -0.384 1.00 91.88 92 LYS A C 1
ATOM 755 O O . LYS A 1 92 ? -7.958 -8.851 -1.097 1.00 91.88 92 LYS A O 1
ATOM 760 N N . LEU A 1 93 ? -7.193 -7.095 0.056 1.00 92.00 93 LEU A N 1
ATOM 761 C CA . LEU A 1 93 ? -5.779 -7.367 -0.234 1.00 92.00 93 LEU A CA 1
ATOM 762 C C . LEU A 1 93 ? -5.250 -8.613 0.475 1.00 92.00 93 LEU A C 1
ATOM 764 O O . LEU A 1 93 ? -4.333 -9.261 -0.041 1.00 92.00 93 LEU A O 1
ATOM 768 N N . ASN A 1 94 ? -5.802 -8.914 1.648 1.00 89.44 94 ASN A N 1
ATOM 769 C CA . ASN A 1 94 ? -5.431 -10.045 2.486 1.00 89.44 94 ASN A CA 1
ATOM 770 C C . ASN A 1 94 ? -6.129 -11.355 2.069 1.00 89.44 94 ASN A C 1
ATOM 772 O O . ASN A 1 94 ? -5.780 -12.430 2.561 1.00 89.44 94 ASN A O 1
ATOM 776 N N . GLU A 1 95 ? -7.083 -11.303 1.137 1.00 88.44 95 GLU A N 1
ATOM 777 C CA . GLU A 1 95 ? -7.678 -12.502 0.551 1.00 88.44 95 GLU A CA 1
ATOM 778 C C . GLU A 1 95 ? -6.620 -13.369 -0.145 1.00 88.44 95 GLU A C 1
ATOM 780 O O . GLU A 1 95 ? -5.791 -12.897 -0.933 1.00 88.44 95 GLU A O 1
ATOM 785 N N . ASN A 1 96 ? -6.672 -14.677 0.125 1.00 82.75 96 ASN A N 1
ATOM 786 C CA . ASN A 1 96 ? -5.717 -15.658 -0.393 1.00 82.75 96 ASN A CA 1
ATOM 787 C C . ASN A 1 96 ? -4.251 -15.278 -0.101 1.00 82.75 96 ASN A C 1
ATOM 789 O O . ASN A 1 96 ? -3.371 -15.530 -0.923 1.00 82.75 96 ASN A O 1
ATOM 793 N N . TYR A 1 97 ? -3.981 -14.663 1.060 1.00 83.38 97 TYR A N 1
ATOM 794 C CA . TYR A 1 97 ? -2.640 -14.244 1.488 1.00 83.38 97 TYR A CA 1
ATOM 795 C C . TYR A 1 97 ? -1.574 -15.323 1.265 1.00 83.38 97 TYR A C 1
ATOM 797 O O . TYR A 1 97 ? -0.495 -15.033 0.747 1.00 83.38 97 TYR A O 1
ATOM 805 N N . ASP A 1 98 ? -1.881 -16.579 1.597 1.00 83.81 98 ASP A N 1
ATOM 806 C CA . ASP A 1 98 ? -0.926 -17.687 1.519 1.00 83.81 98 ASP A CA 1
ATOM 807 C C . ASP A 1 98 ? -0.381 -17.901 0.103 1.00 83.81 98 ASP A C 1
ATOM 809 O O . ASP A 1 98 ? 0.799 -18.223 -0.049 1.00 83.81 98 ASP A O 1
ATOM 813 N N . THR A 1 99 ? -1.182 -17.606 -0.927 1.00 87.38 99 THR A N 1
ATOM 814 C CA . THR A 1 99 ? -0.801 -17.755 -2.337 1.00 87.38 99 THR A CA 1
ATOM 815 C C . THR A 1 99 ? -0.016 -16.559 -2.886 1.00 87.38 99 THR A C 1
ATOM 817 O O . THR A 1 99 ? 0.334 -16.551 -4.065 1.00 87.38 99 THR A O 1
ATOM 820 N N . LYS A 1 100 ? 0.229 -15.514 -2.083 1.00 88.50 100 LYS A N 1
ATOM 821 C CA . LYS A 1 100 ? 0.930 -14.294 -2.513 1.00 88.50 100 LYS A CA 1
ATOM 822 C C . LYS A 1 100 ? 2.450 -14.430 -2.389 1.00 88.50 100 LYS A C 1
ATOM 824 O O . LYS A 1 100 ? 2.964 -15.097 -1.488 1.00 88.50 100 LYS A O 1
ATOM 829 N N . GLY A 1 101 ? 3.170 -13.740 -3.276 1.00 89.31 101 GLY A N 1
ATOM 830 C CA . GLY A 1 101 ? 4.633 -13.664 -3.256 1.00 89.31 101 GLY A CA 1
ATOM 831 C C . GLY A 1 101 ? 5.187 -12.866 -2.069 1.00 89.31 101 GLY A C 1
ATOM 832 O O . GLY A 1 101 ? 4.480 -12.071 -1.448 1.00 89.31 101 GLY A O 1
ATOM 833 N N . VAL A 1 102 ? 6.476 -13.054 -1.771 1.00 89.19 102 VAL A N 1
ATOM 834 C CA . VAL A 1 102 ? 7.160 -12.451 -0.609 1.00 89.19 102 VAL A CA 1
ATOM 835 C C . VAL A 1 102 ? 7.062 -10.921 -0.609 1.00 89.19 102 VAL A C 1
ATOM 837 O O . VAL A 1 102 ? 6.687 -10.335 0.405 1.00 89.19 102 VAL A O 1
ATOM 840 N N . SER A 1 103 ? 7.314 -10.265 -1.748 1.00 89.81 103 SER A N 1
ATOM 841 C CA . SER A 1 103 ? 7.221 -8.802 -1.859 1.00 89.81 103 SER A CA 1
ATOM 842 C C . SER A 1 103 ? 5.811 -8.285 -1.559 1.00 89.81 103 SER A C 1
ATOM 844 O O . SER A 1 103 ? 5.661 -7.308 -0.828 1.00 89.81 103 SER A O 1
ATOM 846 N N . TYR A 1 104 ? 4.771 -8.967 -2.053 1.00 92.38 104 TYR A N 1
ATOM 847 C CA . TYR A 1 104 ? 3.369 -8.614 -1.790 1.00 92.38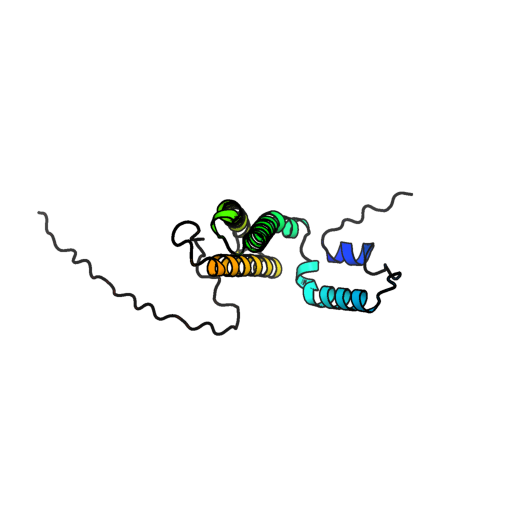 104 TYR A CA 1
ATOM 848 C C . TYR A 1 104 ? 3.060 -8.705 -0.292 1.00 92.38 104 TYR A C 1
ATOM 850 O O . TYR A 1 104 ? 2.537 -7.763 0.303 1.00 92.38 104 TYR A O 1
ATOM 858 N N . LYS A 1 105 ? 3.453 -9.821 0.335 1.00 91.06 105 LYS A N 1
ATOM 859 C CA . LYS A 1 105 ? 3.290 -10.050 1.777 1.00 91.06 105 LYS A CA 1
ATOM 860 C C . LYS A 1 105 ? 4.013 -8.985 2.606 1.00 91.06 105 LYS A C 1
ATOM 862 O O . LYS A 1 105 ? 3.464 -8.482 3.583 1.00 91.06 105 LYS A O 1
ATOM 867 N N . LYS A 1 106 ? 5.211 -8.572 2.181 1.00 90.75 106 LYS A N 1
ATOM 868 C CA . LYS A 1 106 ? 5.994 -7.515 2.835 1.00 90.75 106 LYS A CA 1
ATOM 869 C C . LYS A 1 106 ? 5.296 -6.153 2.781 1.00 90.75 106 LYS A C 1
ATOM 871 O O . LYS A 1 106 ? 5.213 -5.497 3.816 1.00 90.75 106 LYS A O 1
ATOM 876 N N . ILE A 1 107 ? 4.753 -5.753 1.626 1.00 92.94 107 ILE A N 1
ATOM 877 C CA . ILE A 1 107 ? 3.978 -4.502 1.492 1.00 92.94 107 ILE A CA 1
ATOM 878 C C . ILE A 1 107 ? 2.738 -4.545 2.388 1.00 92.94 107 ILE A C 1
ATOM 880 O O . ILE A 1 107 ? 2.484 -3.602 3.137 1.00 92.94 107 ILE A O 1
ATOM 884 N N . LEU A 1 108 ? 2.003 -5.660 2.365 1.00 92.56 108 LEU A N 1
ATOM 885 C CA . LEU A 1 108 ? 0.822 -5.838 3.203 1.00 92.56 108 LEU A CA 1
ATOM 886 C C . LEU A 1 108 ? 1.171 -5.740 4.699 1.00 92.56 108 LEU A C 1
ATOM 888 O O . LEU A 1 108 ? 0.451 -5.111 5.474 1.00 92.56 108 LEU A O 1
ATOM 892 N N . SER A 1 109 ? 2.304 -6.314 5.115 1.00 90.94 109 SER A N 1
ATOM 893 C CA . SER A 1 109 ? 2.817 -6.207 6.487 1.00 90.94 109 SER A CA 1
ATOM 894 C C . SER A 1 109 ? 3.153 -4.772 6.874 1.00 90.94 109 SER A C 1
ATOM 896 O O . SER A 1 109 ? 2.744 -4.312 7.939 1.00 90.94 109 SER A O 1
ATOM 898 N N . THR A 1 110 ? 3.806 -4.021 5.986 1.00 92.88 110 THR A N 1
ATOM 899 C CA . THR A 1 110 ? 4.081 -2.597 6.212 1.00 92.88 110 THR A CA 1
ATOM 900 C C . THR A 1 110 ? 2.794 -1.784 6.379 1.00 92.88 110 THR A C 1
ATOM 902 O O . THR A 1 110 ? 2.668 -1.075 7.376 1.00 92.88 110 THR A O 1
ATOM 905 N N . LEU A 1 111 ? 1.811 -1.945 5.484 1.00 94.00 111 LEU A N 1
ATOM 906 C CA . LEU A 1 111 ? 0.520 -1.247 5.582 1.00 94.00 111 LEU A CA 1
ATOM 907 C C . LEU A 1 111 ? -0.190 -1.540 6.907 1.00 94.00 111 LEU A C 1
ATOM 909 O O . LEU A 1 111 ? -0.684 -0.624 7.564 1.00 94.00 111 LEU A O 1
ATOM 913 N N . PHE A 1 112 ? -0.206 -2.810 7.318 1.00 91.88 112 PHE A N 1
ATOM 914 C CA . PHE A 1 112 ? -0.802 -3.215 8.585 1.00 91.88 112 PHE A CA 1
ATOM 915 C C . PHE A 1 112 ? -0.105 -2.567 9.789 1.00 91.88 112 PHE A C 1
ATOM 91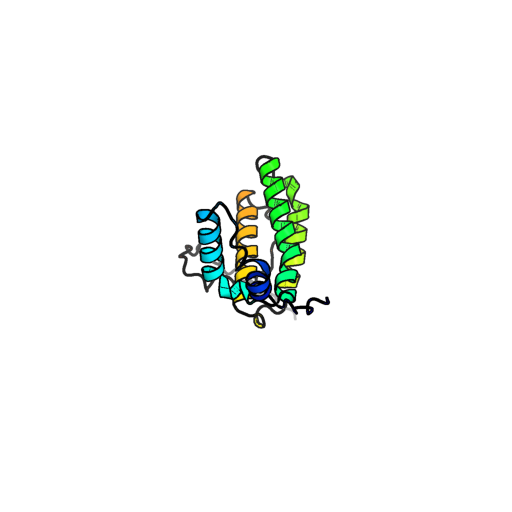7 O O . PHE A 1 112 ? -0.765 -1.995 10.657 1.00 91.88 112 PHE A O 1
ATOM 924 N N . ASN A 1 113 ? 1.227 -2.630 9.836 1.00 90.94 113 ASN A N 1
ATOM 925 C CA . ASN A 1 113 ? 2.010 -2.088 10.945 1.00 90.94 113 ASN A CA 1
ATOM 926 C C . ASN A 1 113 ? 1.873 -0.565 11.058 1.00 90.94 113 ASN A C 1
ATOM 928 O O . ASN A 1 113 ? 1.821 -0.018 12.163 1.00 90.94 113 ASN A O 1
ATOM 932 N N . ASP A 1 114 ? 1.795 0.130 9.925 1.00 92.00 114 ASP A N 1
ATOM 933 C CA . ASP A 1 114 ? 1.598 1.575 9.896 1.00 92.00 114 ASP A CA 1
ATOM 934 C C . ASP A 1 114 ? 0.201 1.966 10.386 1.00 92.00 114 ASP A C 1
ATOM 936 O O . ASP A 1 114 ? 0.069 2.879 11.208 1.00 92.00 114 ASP A O 1
ATOM 940 N N . TYR A 1 115 ? -0.826 1.230 9.962 1.00 89.62 115 TYR A N 1
ATOM 941 C CA . TYR A 1 115 ? -2.184 1.396 10.468 1.00 89.62 115 TYR A CA 1
ATOM 942 C C . TYR A 1 115 ? -2.281 1.116 11.974 1.00 89.62 115 TYR A C 1
ATOM 944 O O . TYR A 1 115 ? -2.848 1.917 12.719 1.00 89.62 115 TYR A O 1
ATOM 952 N N . ASP A 1 116 ? -1.678 0.027 12.460 1.00 87.25 116 ASP A N 1
ATOM 953 C CA . ASP A 1 116 ? -1.652 -0.304 13.888 1.00 87.25 116 ASP A CA 1
ATOM 954 C C . ASP A 1 116 ? -0.965 0.794 14.716 1.00 87.25 116 ASP A C 1
ATOM 956 O O . ASP A 1 116 ? -1.451 1.180 15.785 1.00 87.25 116 ASP A O 1
ATOM 960 N N . ARG A 1 117 ? 0.131 1.363 14.202 1.00 86.75 117 ARG A N 1
ATOM 961 C CA . ARG A 1 117 ? 0.821 2.493 14.833 1.00 86.75 117 ARG A CA 1
ATOM 962 C C . ARG A 1 117 ? -0.069 3.736 14.904 1.00 86.75 117 ARG A C 1
ATOM 964 O O . ARG A 1 117 ? -0.111 4.379 15.955 1.00 86.75 117 ARG A O 1
ATOM 971 N N . LEU A 1 118 ? -0.780 4.069 13.826 1.00 84.31 118 LEU A N 1
ATOM 972 C CA . LEU A 1 118 ? -1.743 5.176 13.804 1.00 84.31 118 LEU A CA 1
ATOM 973 C C . LEU A 1 118 ? -2.880 4.958 14.806 1.00 84.31 118 LEU A C 1
ATOM 975 O O . LEU A 1 118 ? -3.162 5.832 15.626 1.00 84.31 118 LEU A O 1
ATOM 979 N N . ARG A 1 119 ? -3.464 3.758 14.809 1.00 80.38 119 ARG A N 1
ATOM 980 C CA . ARG A 1 119 ? -4.513 3.353 15.750 1.00 80.38 119 ARG A CA 1
ATOM 981 C C . ARG A 1 119 ? -4.069 3.519 17.205 1.00 80.38 119 ARG A C 1
ATOM 983 O O . ARG A 1 119 ? -4.809 4.073 18.016 1.00 80.38 119 ARG A O 1
ATOM 990 N N . LYS A 1 120 ? -2.851 3.079 17.538 1.00 80.06 120 LYS A N 1
ATOM 991 C CA . LYS A 1 120 ? -2.280 3.180 18.893 1.00 80.06 120 LYS A CA 1
ATOM 992 C C . LYS A 1 120 ? -2.073 4.622 19.352 1.00 80.06 120 LYS A C 1
ATOM 994 O O . LYS A 1 120 ? -2.359 4.920 20.508 1.00 80.06 120 LYS A O 1
ATOM 999 N N . LYS A 1 121 ? -1.632 5.524 18.464 1.00 79.50 121 LYS A N 1
ATOM 1000 C CA . LYS A 1 121 ? -1.493 6.964 18.779 1.00 79.50 121 LYS A CA 1
ATOM 1001 C C . LYS A 1 121 ? -2.808 7.606 19.220 1.00 79.50 121 LYS A C 1
ATOM 1003 O O . LYS A 1 121 ? -2.798 8.630 19.892 1.00 79.50 121 LYS A O 1
ATOM 1008 N N . CYS A 1 122 ? -3.925 6.988 18.868 1.00 76.50 122 CYS A N 1
ATOM 1009 C CA . CYS A 1 122 ? -5.256 7.496 19.121 1.00 76.50 122 CYS A CA 1
ATOM 1010 C C . CYS A 1 122 ? -5.992 6.848 20.293 1.00 76.50 122 CYS A C 1
ATOM 1012 O O . CYS A 1 122 ? -7.220 6.848 20.313 1.00 76.50 122 CYS A O 1
ATOM 1014 N N . ASN A 1 123 ? -5.246 6.327 21.276 1.00 67.75 123 ASN A N 1
ATOM 1015 C CA . ASN A 1 123 ? -5.771 5.787 22.534 1.00 67.75 123 ASN A CA 1
ATOM 1016 C C . ASN A 1 123 ? -6.920 4.783 22.341 1.00 67.75 123 ASN A C 1
ATOM 1018 O O . ASN A 1 123 ? -7.975 4.925 22.949 1.00 67.75 123 ASN A O 1
ATOM 1022 N N . ASN A 1 124 ? -6.677 3.763 21.505 1.00 61.94 124 ASN A N 1
ATOM 1023 C CA . ASN A 1 124 ? -7.521 2.581 21.296 1.00 61.94 124 ASN A CA 1
ATOM 1024 C C . ASN A 1 124 ? -9.032 2.878 21.254 1.00 61.94 124 ASN A C 1
ATOM 1026 O O . ASN A 1 124 ? -9.752 2.732 22.240 1.00 61.94 124 ASN A O 1
ATOM 1030 N N . PHE A 1 125 ? -9.530 3.163 20.049 1.00 55.66 125 PHE A N 1
ATOM 1031 C CA . PHE A 1 125 ? -10.928 2.955 19.667 1.00 55.66 125 PHE A CA 1
ATOM 1032 C C . PHE A 1 125 ? -11.311 1.480 19.881 1.00 55.66 125 PHE A C 1
ATOM 1034 O O . PHE A 1 125 ? -11.251 0.656 18.971 1.00 55.66 125 PHE A O 1
ATOM 1041 N N . GLN A 1 126 ? -11.666 1.120 21.110 1.00 49.25 126 GLN A N 1
ATOM 1042 C CA . GLN A 1 126 ? -11.733 -0.261 21.590 1.00 49.25 126 GLN A CA 1
ATOM 1043 C C . GLN A 1 126 ? -12.903 -1.091 21.018 1.00 49.25 126 GLN A C 1
ATOM 1045 O O . GLN A 1 126 ? -13.166 -2.179 21.515 1.00 49.25 126 GLN A O 1
ATOM 1050 N N . SER A 1 127 ? -13.610 -0.637 19.975 1.00 51.84 127 SER A N 1
ATOM 1051 C CA . SER A 1 127 ? -14.847 -1.303 19.537 1.00 51.84 127 SER A CA 1
ATOM 1052 C C . SER A 1 127 ? -15.069 -1.493 18.033 1.00 51.84 127 SER A C 1
ATOM 1054 O O . SER A 1 127 ? -15.953 -2.277 17.707 1.00 51.84 127 SER A O 1
ATOM 1056 N N . PHE A 1 128 ? -14.354 -0.838 17.110 1.00 49.81 128 PHE A N 1
ATOM 1057 C CA . PHE A 1 128 ? -14.827 -0.829 15.708 1.00 49.81 128 PHE A CA 1
ATOM 1058 C C . PHE A 1 128 ? -13.956 -1.540 14.670 1.00 49.81 128 PHE A C 1
ATOM 1060 O O . PHE A 1 128 ? -14.479 -1.931 13.637 1.00 49.81 128 PHE A O 1
ATOM 1067 N N . LEU A 1 129 ? -12.662 -1.769 14.915 1.00 52.72 129 LEU A N 1
ATOM 1068 C CA . LEU A 1 129 ? -11.744 -2.222 13.854 1.00 52.72 129 LEU A CA 1
ATOM 1069 C C . LEU A 1 129 ? -10.877 -3.397 14.321 1.00 52.72 129 LEU A C 1
ATOM 1071 O O . LEU A 1 129 ? -9.648 -3.391 14.214 1.00 52.72 129 LEU A O 1
ATOM 1075 N N . SER A 1 130 ? -11.528 -4.409 14.900 1.00 53.03 130 SER A N 1
ATOM 1076 C CA . SER A 1 130 ? -10.913 -5.719 15.105 1.00 53.03 130 SER A CA 1
ATOM 1077 C C . SER A 1 130 ? -10.797 -6.412 13.748 1.00 53.03 130 SER A C 1
ATOM 1079 O O . SER A 1 130 ? -11.634 -7.249 13.415 1.00 53.03 130 SER A O 1
ATOM 1081 N N . MET A 1 131 ? -9.753 -6.098 12.977 1.00 58.56 131 MET A N 1
ATOM 1082 C CA . MET A 1 131 ? -9.341 -6.978 11.882 1.00 58.56 131 MET A CA 1
ATOM 1083 C C . MET A 1 131 ? -9.196 -8.388 12.457 1.00 58.56 131 MET A C 1
ATOM 1085 O O . MET A 1 131 ? -8.462 -8.595 13.430 1.00 58.56 131 MET A O 1
ATOM 1089 N N . LYS A 1 132 ? -9.915 -9.363 11.890 1.00 52.56 132 LYS A N 1
ATOM 1090 C CA . LYS A 1 132 ? -9.668 -10.780 12.173 1.00 52.56 132 LYS A CA 1
ATOM 1091 C C . LYS A 1 132 ? -8.337 -11.150 11.531 1.00 52.56 132 LYS A C 1
ATOM 1093 O O . LYS A 1 132 ? -8.281 -11.711 10.445 1.00 52.56 132 LYS A O 1
ATOM 1098 N N . ILE A 1 133 ? -7.251 -10.795 12.198 1.00 51.06 133 ILE A N 1
ATOM 1099 C CA . ILE A 1 133 ? -5.920 -11.217 11.793 1.00 51.06 133 ILE A CA 1
ATOM 1100 C C . ILE A 1 133 ? -5.795 -12.659 12.255 1.00 51.06 133 ILE A C 1
ATOM 1102 O O . ILE A 1 133 ? -5.613 -12.936 13.442 1.00 51.06 133 ILE A O 1
ATOM 1106 N N . THR A 1 134 ? -5.944 -13.593 11.322 1.00 42.75 134 THR A N 1
ATOM 1107 C CA . THR A 1 134 ? -5.510 -14.968 11.544 1.00 42.75 134 THR A CA 1
ATOM 1108 C C . THR A 1 134 ? -4.036 -14.910 11.953 1.00 42.75 134 THR A C 1
ATOM 1110 O O . THR A 1 134 ? -3.231 -14.261 11.294 1.00 42.75 134 THR A O 1
ATOM 1113 N N . GLN A 1 135 ? -3.705 -15.524 13.088 1.00 42.69 135 GLN A N 1
ATOM 1114 C CA . GLN A 1 135 ? -2.449 -15.411 13.845 1.00 42.69 135 GLN A CA 1
ATOM 1115 C C . GLN A 1 135 ? -1.136 -15.758 13.103 1.00 42.69 135 GLN A C 1
ATOM 1117 O O . GLN A 1 135 ? -0.099 -15.849 13.752 1.00 42.69 135 GLN A O 1
ATOM 1122 N N . SER A 1 136 ? -1.113 -15.911 11.777 1.00 43.41 136 SER A N 1
ATOM 1123 C CA . SER A 1 136 ? 0.128 -16.135 11.019 1.00 43.41 136 SER A CA 1
ATOM 1124 C C . SER A 1 136 ? 1.038 -14.896 10.943 1.00 43.41 136 SER A C 1
ATOM 1126 O O . SER A 1 136 ? 2.188 -15.003 10.533 1.00 43.41 136 SER A O 1
ATOM 1128 N N . TYR A 1 137 ? 0.554 -13.723 11.364 1.00 53.75 137 TYR A N 1
ATOM 1129 C CA . TYR A 1 137 ? 1.181 -12.422 11.098 1.00 53.75 137 TYR A CA 1
ATOM 1130 C C . TYR A 1 137 ? 2.350 -12.015 12.018 1.00 53.75 137 TYR A C 1
ATOM 1132 O O . TYR A 1 137 ? 2.994 -11.006 11.752 1.00 53.75 137 TYR A O 1
ATOM 1140 N N . VAL A 1 138 ? 2.621 -12.730 13.118 1.00 39.88 138 VAL A N 1
ATOM 1141 C CA . VAL A 1 138 ? 3.505 -12.212 14.194 1.00 39.88 138 VAL A CA 1
ATOM 1142 C C . VAL A 1 138 ? 4.888 -12.878 14.254 1.00 39.88 138 VAL A C 1
ATOM 1144 O O . VAL A 1 138 ? 5.758 -12.381 14.959 1.00 39.88 138 VAL A O 1
ATOM 1147 N N . GLN A 1 139 ? 5.144 -13.970 13.529 1.00 35.25 139 GLN A N 1
ATOM 1148 C CA . GLN A 1 139 ? 6.344 -14.784 13.791 1.00 35.25 139 GLN A CA 1
ATOM 1149 C C . GLN A 1 139 ? 7.570 -14.548 12.902 1.00 35.25 139 GLN A C 1
ATOM 1151 O O . GLN A 1 139 ? 8.617 -15.083 13.241 1.00 35.25 139 GLN A O 1
ATOM 1156 N N . ASP A 1 140 ? 7.496 -13.734 11.846 1.00 35.97 140 ASP A N 1
ATOM 1157 C CA . ASP A 1 140 ? 8.601 -13.636 10.869 1.00 35.97 140 ASP A CA 1
ATOM 1158 C C . ASP A 1 140 ? 9.356 -12.295 10.878 1.00 35.97 140 ASP A C 1
ATOM 1160 O O . ASP A 1 140 ? 10.099 -11.966 9.955 1.00 35.97 140 ASP A O 1
ATOM 1164 N N . SER A 1 141 ? 9.189 -11.496 11.935 1.00 39.69 141 SER A N 1
ATOM 1165 C CA . SER A 1 141 ? 10.086 -10.373 12.211 1.00 39.69 141 SER A CA 1
ATOM 1166 C C . SER A 1 141 ? 10.834 -10.641 13.509 1.00 39.69 141 SER A C 1
ATOM 1168 O O . SER A 1 141 ? 10.227 -10.586 14.580 1.00 39.69 141 SER A O 1
ATOM 1170 N N . ASP A 1 142 ? 12.140 -10.886 13.416 1.00 38.69 142 ASP A N 1
ATOM 1171 C CA . ASP A 1 142 ? 13.092 -10.847 14.531 1.00 38.69 142 ASP A CA 1
ATOM 1172 C C . ASP A 1 142 ? 13.126 -9.445 15.164 1.00 38.69 142 ASP A C 1
ATOM 1174 O O . ASP A 1 142 ? 14.043 -8.647 14.975 1.00 38.69 142 ASP A O 1
ATOM 1178 N N . VAL A 1 143 ? 12.087 -9.121 15.928 1.00 36.84 143 VAL A N 1
ATOM 1179 C CA . VAL A 1 143 ? 12.057 -8.013 16.873 1.00 36.84 143 VAL A CA 1
ATOM 1180 C C . VAL A 1 143 ? 11.364 -8.534 18.117 1.00 36.84 143 VAL A C 1
ATOM 1182 O O . VAL A 1 143 ? 10.144 -8.691 18.157 1.00 36.84 143 VAL A O 1
ATOM 1185 N N . THR A 1 144 ? 12.172 -8.799 19.140 1.00 45.47 144 THR A N 1
ATOM 1186 C CA . THR A 1 144 ? 11.770 -9.124 20.506 1.00 45.47 144 THR A CA 1
ATOM 1187 C C . THR A 1 144 ? 10.671 -8.172 20.976 1.00 45.47 144 THR A C 1
ATOM 1189 O O . THR A 1 144 ? 10.939 -7.067 21.441 1.00 45.47 144 THR A O 1
ATOM 1192 N N . SER A 1 145 ? 9.417 -8.596 20.855 1.00 33.59 145 SER A N 1
ATOM 1193 C CA . SER A 1 145 ? 8.283 -7.957 21.509 1.00 33.59 145 SER A CA 1
ATOM 1194 C C . SER A 1 145 ? 7.818 -8.887 22.607 1.00 33.59 145 SER A C 1
ATOM 1196 O O . SER A 1 145 ? 7.313 -9.979 22.355 1.00 33.59 145 SER A O 1
ATOM 1198 N N . SER A 1 146 ? 8.054 -8.442 23.837 1.00 35.28 146 SER A N 1
ATOM 1199 C CA . SER A 1 146 ? 7.666 -9.088 25.081 1.00 35.28 146 SER A CA 1
ATOM 1200 C C . SER A 1 146 ? 6.262 -9.680 24.980 1.00 35.28 146 SER A C 1
ATOM 1202 O O . SER A 1 146 ? 5.275 -8.956 24.836 1.00 35.28 146 SER A O 1
ATOM 1204 N N . SER A 1 147 ? 6.166 -11.004 25.079 1.00 50.72 147 SER A N 1
ATOM 1205 C CA . SER A 1 147 ? 4.891 -11.693 25.218 1.00 50.72 147 SER A CA 1
ATOM 1206 C C . SER A 1 147 ? 4.226 -11.229 26.515 1.00 50.72 147 SER A C 1
ATOM 1208 O O . SER A 1 147 ? 4.667 -11.583 27.610 1.00 50.72 147 SER A O 1
ATOM 1210 N N . SER A 1 148 ? 3.175 -10.419 26.402 1.00 39.88 148 SER A N 1
ATOM 1211 C CA . SER A 1 148 ? 2.308 -10.091 27.531 1.00 39.88 148 SER A CA 1
ATOM 1212 C C . SER A 1 148 ? 1.613 -11.368 28.008 1.00 39.88 148 SER A C 1
ATOM 1214 O O . SER A 1 148 ? 0.902 -12.031 27.250 1.00 39.88 148 SER A O 1
ATOM 1216 N N . SER A 1 149 ? 1.849 -11.742 29.264 1.00 49.50 149 SER A N 1
ATOM 1217 C CA . SER A 1 149 ? 1.225 -12.891 29.909 1.00 49.50 149 SER A CA 1
ATOM 1218 C C . SER A 1 149 ? -0.234 -12.574 30.236 1.00 49.50 149 SER A C 1
ATOM 1220 O O . SER A 1 149 ? -0.535 -11.988 31.276 1.00 49.50 149 SER A O 1
ATOM 1222 N N . ILE A 1 150 ? -1.163 -12.991 29.380 1.00 45.34 150 ILE A N 1
ATOM 1223 C CA . ILE A 1 150 ? -2.575 -13.075 29.760 1.00 45.34 150 ILE A CA 1
ATOM 1224 C C . ILE A 1 150 ? -2.860 -14.538 30.079 1.00 45.34 150 ILE A C 1
ATOM 1226 O O . ILE A 1 150 ? -3.099 -15.365 29.198 1.00 45.34 150 ILE A O 1
ATOM 1230 N N . GLY A 1 151 ? -2.782 -14.856 31.371 1.00 37.16 151 GLY A N 1
ATOM 1231 C CA . GLY A 1 151 ? -3.192 -16.144 31.909 1.00 37.16 151 GLY A CA 1
ATOM 1232 C C . GLY A 1 151 ? -4.659 -16.397 31.579 1.00 37.16 151 GLY A C 1
ATOM 1233 O O . GLY A 1 151 ? -5.550 -15.706 32.074 1.00 37.16 151 GLY A O 1
ATOM 1234 N N . ARG A 1 152 ? -4.925 -17.393 30.733 1.00 45.12 152 ARG A N 1
ATOM 1235 C CA . ARG A 1 152 ? -6.286 -17.875 30.498 1.00 45.12 152 ARG A CA 1
ATOM 1236 C C . ARG A 1 152 ? -6.734 -18.646 31.739 1.00 45.12 152 ARG A C 1
ATOM 1238 O O . ARG A 1 152 ? -6.332 -19.787 31.942 1.00 45.12 152 ARG A O 1
ATOM 1245 N N . LYS A 1 153 ? -7.570 -18.027 32.576 1.00 40.19 153 LYS A N 1
ATOM 1246 C CA . LYS A 1 153 ? -8.375 -18.752 33.567 1.00 40.19 153 LYS A CA 1
ATOM 1247 C C . LYS A 1 153 ? -9.440 -19.536 32.794 1.00 40.19 153 LYS A C 1
ATOM 1249 O O . LYS A 1 153 ? -10.357 -18.944 32.233 1.00 40.19 153 LYS A O 1
ATOM 1254 N N . LEU A 1 154 ? -9.285 -20.855 32.721 1.00 39.88 154 LEU A N 1
ATOM 1255 C CA . LEU A 1 154 ? -10.329 -21.765 32.252 1.00 39.88 154 LEU A CA 1
ATOM 1256 C C . LEU A 1 154 ? -11.476 -21.734 33.271 1.00 39.88 154 LEU A C 1
ATOM 1258 O O . LEU A 1 154 ? -11.260 -22.023 34.446 1.00 39.88 154 LEU A O 1
ATOM 1262 N N . ILE A 1 155 ? -12.679 -21.359 32.836 1.00 47.44 155 ILE A N 1
ATOM 1263 C CA . ILE A 1 155 ? -13.906 -21.547 33.617 1.00 47.44 155 ILE A CA 1
ATOM 1264 C C . ILE A 1 155 ? -14.385 -22.977 33.336 1.00 47.44 155 ILE A C 1
ATOM 1266 O O . ILE A 1 155 ? -14.724 -23.265 32.186 1.00 47.44 155 ILE A O 1
ATOM 1270 N N . PRO A 1 156 ? -14.426 -23.883 34.328 1.00 43.78 156 PRO A N 1
ATOM 1271 C CA . PRO A 1 156 ? -15.099 -25.158 34.156 1.00 43.78 156 PRO A CA 1
ATOM 1272 C C . PRO A 1 156 ? -16.606 -24.896 34.216 1.00 43.78 156 PRO A C 1
ATOM 1274 O O . PRO A 1 156 ? -17.165 -24.641 35.283 1.00 43.78 156 PRO A O 1
ATOM 1277 N N . VAL A 1 157 ? -17.275 -24.922 33.064 1.00 40.38 157 VAL A N 1
ATOM 1278 C CA . VAL A 1 157 ? -18.735 -25.027 33.037 1.00 40.38 157 VAL A CA 1
ATOM 1279 C C . VAL A 1 157 ? -19.074 -26.458 33.435 1.00 40.38 157 VAL A C 1
ATOM 1281 O O . VAL A 1 157 ? -18.887 -27.400 32.668 1.00 40.38 157 VAL A O 1
ATOM 1284 N N . PHE A 1 158 ? -19.526 -26.609 34.677 1.00 39.66 158 PHE A N 1
ATOM 1285 C CA . PHE A 1 158 ? -20.207 -27.799 35.158 1.00 39.66 158 PHE A CA 1
ATOM 1286 C C . PHE A 1 158 ? -21.430 -28.066 34.269 1.00 39.66 158 PHE A C 1
ATOM 1288 O O . PHE A 1 158 ? -22.425 -27.349 34.345 1.00 39.66 158 PHE A O 1
ATOM 1295 N N . LEU A 1 159 ? -21.373 -29.111 33.443 1.00 44.12 159 LEU A N 1
ATOM 1296 C CA . LEU A 1 159 ? -22.569 -29.765 32.917 1.00 44.12 159 LEU A CA 1
ATOM 1297 C C . LEU A 1 159 ? -23.049 -30.763 33.971 1.00 44.12 159 LEU A C 1
ATOM 1299 O O . LEU A 1 159 ? -22.669 -31.930 33.976 1.00 44.12 159 LEU A O 1
ATOM 1303 N N . ALA A 1 160 ? -23.881 -30.277 34.881 1.00 49.03 160 ALA A N 1
ATOM 1304 C CA . ALA A 1 160 ? -24.808 -31.104 35.628 1.00 49.03 160 ALA A CA 1
ATOM 1305 C C . ALA A 1 160 ? -26.182 -30.483 35.419 1.00 49.03 160 ALA A C 1
ATOM 1307 O O . ALA A 1 160 ? -26.375 -29.362 35.858 1.00 49.03 160 ALA A O 1
ATOM 1308 N N . PHE A 1 161 ? -27.073 -31.172 34.704 1.00 44.25 161 PHE A N 1
ATOM 1309 C CA . PHE A 1 161 ? -28.450 -31.435 35.128 1.00 44.25 161 PHE A CA 1
ATOM 1310 C C . PHE A 1 161 ? -29.046 -32.554 34.265 1.00 44.25 161 PHE A C 1
ATOM 1312 O O . PHE A 1 161 ? -28.897 -32.582 33.045 1.00 44.25 161 PHE A O 1
ATOM 1319 N N . ALA A 1 162 ? -29.671 -33.495 34.966 1.00 39.03 162 ALA A N 1
ATOM 1320 C CA . ALA A 1 162 ? -30.364 -34.673 34.473 1.00 39.03 162 ALA A CA 1
ATOM 1321 C C . ALA A 1 162 ? -31.788 -34.344 34.000 1.00 39.03 162 ALA A C 1
ATOM 1323 O O . ALA A 1 162 ? -32.454 -33.537 34.642 1.00 39.03 162 ALA A O 1
ATOM 1324 N N . ILE A 1 163 ? -32.242 -35.023 32.941 1.00 47.19 163 ILE A N 1
ATOM 1325 C CA . ILE A 1 163 ? -33.637 -35.234 32.492 1.00 47.19 163 ILE A CA 1
ATOM 1326 C C . ILE A 1 163 ? -33.548 -36.500 31.602 1.00 47.19 163 ILE A C 1
ATOM 1328 O O . ILE A 1 163 ? -32.724 -36.492 30.693 1.00 47.19 163 ILE A O 1
ATOM 1332 N N . SER A 1 164 ? -34.217 -37.643 31.772 1.00 53.53 164 SER A N 1
ATOM 1333 C CA . SER A 1 164 ? -35.305 -38.157 32.616 1.00 53.53 164 SER A CA 1
ATOM 1334 C C . SER A 1 164 ? -35.017 -39.622 32.954 1.00 53.53 164 SER A C 1
ATOM 1336 O O . SER A 1 164 ? -34.264 -40.258 32.182 1.00 53.53 164 SER A O 1
#